Protein AF-U1SHK8-F1 (afdb_monomer_lite)

pLDDT: mean 93.55, std 8.99, range [42.34, 98.25]

Foldseek 3Di:
DALLLLLQLLCVVCVVFQDALLNSQVLSVVLQVQCCVVPVDGPHDADWDQDPSGIGRPVSSVLRVVCPGGGDNHRSDDHDDDPVSNVSSVVSCVVPRPCPDD

Secondary structure (DSSP, 8-state):
--HHHHHHHHHHH-TTS---HHHHHHHHHHHHHHHHHHHSS-S-----EEETTEEE-HHHHHHHGGGTTSPP-S-SSPPP--HHHHHHHHHHHHHHTT----

Structure (mmCIF, N/CA/C/O backbone):
data_AF-U1SHK8-F1
#
_entry.id   AF-U1SHK8-F1
#
loop_
_atom_site.group_PDB
_atom_site.id
_atom_site.type_symbol
_atom_site.label_atom_id
_atom_site.label_alt_id
_atom_site.label_comp_id
_atom_site.label_asym_id
_atom_site.label_entity_id
_atom_site.label_seq_id
_atom_site.pdbx_PDB_ins_code
_atom_site.Cartn_x
_atom_site.Cartn_y
_atom_site.Cartn_z
_atom_site.occupancy
_atom_site.B_is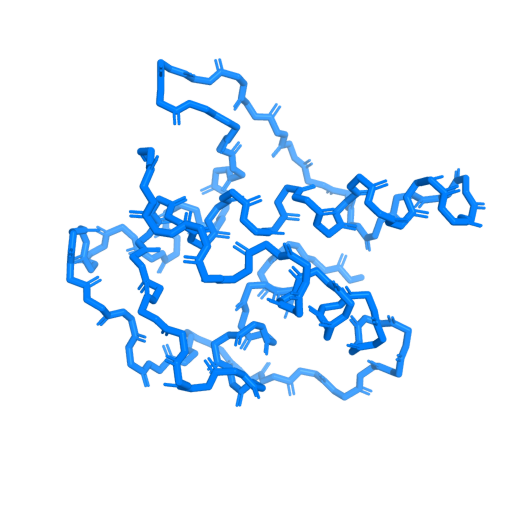o_or_equiv
_atom_site.auth_seq_id
_atom_site.auth_comp_id
_atom_site.auth_asym_id
_atom_site.auth_atom_id
_atom_site.pdbx_PDB_model_num
ATOM 1 N N . MET A 1 1 ? 2.208 1.868 13.210 1.00 90.06 1 MET A N 1
ATOM 2 C CA . MET A 1 1 ? 2.418 1.382 11.835 1.00 90.06 1 MET A CA 1
ATOM 3 C C . MET A 1 1 ? 2.334 2.577 10.908 1.00 90.06 1 MET A C 1
ATOM 5 O O . MET A 1 1 ? 1.442 3.391 11.106 1.00 90.06 1 MET A O 1
ATOM 9 N N . THR A 1 2 ? 3.291 2.734 9.996 1.00 97.00 2 THR A N 1
ATOM 10 C CA . THR A 1 2 ? 3.325 3.836 9.015 1.00 97.00 2 THR A CA 1
ATOM 11 C C . THR A 1 2 ? 2.860 3.351 7.643 1.00 97.00 2 THR A C 1
ATOM 13 O O . THR A 1 2 ? 2.832 2.142 7.401 1.00 97.00 2 THR A O 1
ATOM 16 N N . ALA A 1 3 ? 2.520 4.254 6.719 1.00 97.94 3 ALA A N 1
ATOM 17 C CA . ALA A 1 3 ? 2.176 3.833 5.361 1.00 97.94 3 ALA A CA 1
ATOM 18 C C . ALA A 1 3 ? 3.404 3.269 4.624 1.00 97.94 3 ALA A C 1
ATOM 20 O O . ALA A 1 3 ? 3.275 2.352 3.813 1.00 97.94 3 ALA A O 1
ATOM 21 N N . LEU A 1 4 ? 4.611 3.735 4.969 1.00 98.06 4 LEU A N 1
ATOM 22 C CA . LEU A 1 4 ? 5.863 3.117 4.522 1.00 98.06 4 LEU A CA 1
ATOM 23 C C . LEU A 1 4 ? 6.025 1.668 4.999 1.00 98.06 4 LEU A C 1
ATOM 25 O O . LEU A 1 4 ? 6.462 0.838 4.203 1.00 98.06 4 LEU A O 1
ATOM 29 N N . ASP A 1 5 ? 5.655 1.330 6.240 1.00 98.25 5 ASP A N 1
ATOM 30 C CA . ASP A 1 5 ? 5.688 -0.067 6.701 1.00 98.25 5 ASP A CA 1
ATOM 31 C C . ASP A 1 5 ? 4.822 -0.949 5.781 1.00 98.25 5 ASP A C 1
ATOM 33 O O . ASP A 1 5 ? 5.268 -1.998 5.311 1.00 98.25 5 ASP A O 1
ATOM 37 N N . VAL A 1 6 ? 3.617 -0.476 5.447 1.00 98.25 6 VAL A N 1
ATOM 38 C CA . VAL A 1 6 ? 2.667 -1.167 4.561 1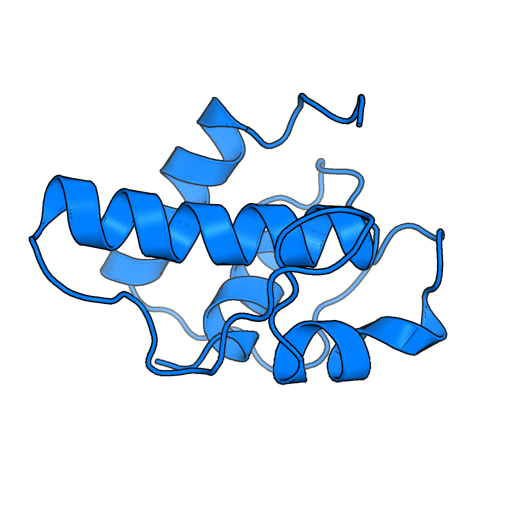.00 98.25 6 VAL A CA 1
ATOM 39 C C . VAL A 1 6 ? 3.221 -1.291 3.138 1.00 98.25 6 VAL A C 1
ATOM 41 O O . VAL A 1 6 ? 3.214 -2.379 2.564 1.00 98.25 6 VAL A O 1
ATOM 44 N N . ALA A 1 7 ? 3.759 -0.205 2.578 1.00 98.19 7 ALA A N 1
ATOM 45 C CA . ALA A 1 7 ? 4.320 -0.177 1.228 1.00 98.19 7 ALA A CA 1
ATOM 46 C C . ALA A 1 7 ? 5.476 -1.176 1.053 1.00 98.19 7 ALA A C 1
ATOM 48 O O . ALA A 1 7 ? 5.501 -1.968 0.111 1.00 98.19 7 ALA A O 1
ATOM 49 N N . ASN A 1 8 ? 6.420 -1.179 1.995 1.00 98.06 8 ASN A N 1
ATOM 50 C CA . ASN A 1 8 ? 7.557 -2.097 1.975 1.00 98.06 8 ASN A CA 1
ATOM 51 C C . ASN A 1 8 ? 7.120 -3.555 2.157 1.00 98.06 8 ASN A C 1
ATOM 53 O O . ASN A 1 8 ? 7.713 -4.459 1.568 1.00 98.06 8 ASN A O 1
ATOM 57 N N . THR A 1 9 ? 6.050 -3.774 2.918 1.00 98.00 9 THR A N 1
ATOM 58 C CA . THR A 1 9 ? 5.455 -5.098 3.108 1.00 98.00 9 THR A CA 1
ATOM 59 C C . THR A 1 9 ? 4.823 -5.624 1.821 1.00 98.00 9 THR A C 1
ATOM 61 O O . THR A 1 9 ? 5.059 -6.782 1.487 1.00 98.00 9 THR A O 1
ATOM 64 N N . PHE A 1 10 ? 4.121 -4.789 1.041 1.00 97.62 10 PHE A N 1
ATOM 65 C CA . PHE A 1 10 ? 3.633 -5.183 -0.289 1.00 97.62 10 PHE A CA 1
ATOM 66 C C . PHE A 1 10 ? 4.769 -5.671 -1.193 1.00 97.62 10 PHE A C 1
ATOM 68 O O . PHE A 1 10 ? 4.679 -6.761 -1.757 1.00 97.62 10 PHE A O 1
ATOM 75 N N . ILE A 1 11 ? 5.849 -4.889 -1.291 1.00 96.88 11 ILE A N 1
ATOM 76 C CA . ILE A 1 11 ? 6.994 -5.204 -2.159 1.00 96.88 11 ILE A CA 1
ATOM 77 C C . ILE A 1 11 ? 7.652 -6.524 -1.743 1.00 96.88 11 ILE A C 1
ATOM 79 O O . ILE A 1 11 ? 7.975 -7.355 -2.587 1.00 96.88 11 ILE A O 1
ATOM 83 N N . ALA A 1 12 ? 7.850 -6.731 -0.440 1.00 96.81 12 ALA A N 1
ATOM 84 C CA . ALA A 1 12 ? 8.548 -7.910 0.056 1.00 96.81 12 ALA A CA 1
ATOM 85 C C . ALA A 1 12 ? 7.706 -9.191 0.007 1.00 96.81 12 ALA A C 1
ATOM 87 O O . ALA A 1 12 ? 8.249 -10.265 -0.245 1.00 96.81 12 ALA A O 1
ATOM 88 N N . ARG A 1 13 ? 6.398 -9.099 0.274 1.00 95.94 13 ARG A N 1
ATOM 89 C CA . ARG A 1 13 ? 5.510 -10.270 0.339 1.00 95.94 13 ARG A CA 1
ATOM 90 C C . ARG A 1 13 ? 4.980 -10.694 -1.022 1.00 95.94 13 ARG A C 1
ATOM 92 O O . ARG A 1 13 ? 4.718 -11.877 -1.221 1.00 95.94 13 ARG A O 1
ATOM 99 N N . HIS A 1 14 ? 4.868 -9.758 -1.961 1.00 95.44 14 HIS A N 1
ATOM 100 C CA . HIS A 1 14 ? 4.296 -10.014 -3.279 1.00 95.44 14 HIS A CA 1
ATOM 101 C C . HIS A 1 14 ? 5.262 -9.630 -4.411 1.00 95.44 14 HIS A C 1
ATOM 103 O O . HIS A 1 14 ? 4.930 -8.785 -5.244 1.00 95.44 14 HIS A O 1
ATOM 109 N N . PRO A 1 15 ? 6.444 -10.274 -4.501 1.00 92.94 15 PRO A N 1
ATOM 110 C CA . PRO A 1 15 ? 7.454 -9.960 -5.517 1.00 92.94 15 PRO A CA 1
ATOM 111 C C . PRO A 1 15 ? 6.999 -10.264 -6.955 1.00 92.94 15 PRO A C 1
ATOM 113 O O . PRO A 1 15 ? 7.640 -9.840 -7.911 1.00 92.94 15 PRO A O 1
ATOM 116 N N . SER A 1 16 ? 5.907 -11.015 -7.125 1.00 90.94 16 SER A N 1
ATOM 117 C CA . SER A 1 16 ? 5.283 -11.282 -8.423 1.00 90.94 16 SER A CA 1
ATOM 118 C C . SER A 1 16 ? 4.409 -10.130 -8.930 1.00 90.94 16 SER A C 1
ATOM 120 O O . SER A 1 16 ? 4.031 -10.137 -10.102 1.00 90.94 16 SER A O 1
ATOM 122 N N . LEU A 1 17 ? 4.075 -9.148 -8.084 1.00 91.94 17 LEU A N 1
ATOM 123 C CA . LEU A 1 17 ? 3.324 -7.971 -8.504 1.00 91.94 17 LEU A CA 1
ATOM 124 C C . LEU A 1 17 ? 4.253 -6.961 -9.176 1.00 91.94 17 LEU A C 1
ATOM 126 O O . LEU A 1 17 ? 5.281 -6.562 -8.632 1.00 91.94 17 LEU A O 1
ATOM 130 N N . PHE A 1 18 ? 3.849 -6.481 -10.349 1.00 91.62 18 PHE A N 1
ATOM 131 C CA . PHE A 1 18 ? 4.535 -5.382 -11.023 1.00 91.62 18 PHE A CA 1
ATOM 132 C C . PHE A 1 18 ? 4.127 -4.046 -10.398 1.00 91.62 18 PHE A C 1
ATOM 134 O O . PHE A 1 18 ? 3.214 -3.359 -10.858 1.00 91.62 18 PHE A O 1
ATOM 141 N N . LEU A 1 19 ? 4.801 -3.695 -9.304 1.00 94.38 19 LEU A N 1
ATOM 142 C CA . LEU A 1 19 ? 4.529 -2.481 -8.545 1.00 94.38 19 LEU A CA 1
ATOM 143 C C . LEU A 1 19 ? 5.335 -1.306 -9.106 1.00 94.38 19 LEU A C 1
ATOM 145 O O . LEU A 1 19 ? 6.548 -1.248 -8.957 1.00 94.38 19 LEU A O 1
ATOM 149 N N . SER A 1 20 ? 4.650 -0.359 -9.741 1.00 94.75 20 SER A N 1
ATOM 150 C CA . SER A 1 20 ? 5.164 0.990 -10.000 1.00 94.75 20 SER A CA 1
ATOM 151 C C . SER A 1 20 ? 4.929 1.877 -8.776 1.00 94.75 20 SER A C 1
ATOM 153 O O . SER A 1 20 ? 4.163 1.509 -7.882 1.00 94.75 20 SER A O 1
ATOM 155 N N . ASN A 1 21 ? 5.494 3.087 -8.750 1.00 95.25 21 ASN A N 1
ATOM 156 C CA . ASN A 1 21 ? 5.200 4.036 -7.673 1.00 95.25 21 ASN A CA 1
ATOM 157 C C . ASN A 1 21 ? 3.687 4.328 -7.556 1.00 95.25 21 ASN A C 1
ATOM 159 O O . ASN A 1 21 ? 3.124 4.356 -6.460 1.00 95.25 21 ASN A O 1
ATOM 163 N N . LEU A 1 22 ? 2.998 4.482 -8.692 1.00 93.56 22 LEU A N 1
ATOM 164 C CA . LEU A 1 22 ? 1.560 4.758 -8.708 1.00 93.56 22 LEU A CA 1
ATOM 165 C C . LEU A 1 22 ? 0.729 3.554 -8.258 1.00 93.56 22 LEU A C 1
ATOM 167 O O . LEU A 1 22 ? -0.173 3.718 -7.436 1.00 93.56 22 LEU A O 1
ATOM 171 N N . SER A 1 23 ? 1.020 2.348 -8.756 1.00 94.25 23 SER A N 1
ATOM 172 C CA . SER A 1 23 ? 0.260 1.160 -8.341 1.00 94.25 23 SER A CA 1
ATOM 173 C C . SER A 1 23 ? 0.505 0.818 -6.870 1.00 94.25 23 SER A C 1
ATOM 175 O O . SER A 1 23 ? -0.444 0.472 -6.169 1.00 94.25 23 SER A O 1
ATOM 177 N N . LEU A 1 24 ? 1.720 1.037 -6.355 1.00 96.38 24 LEU A N 1
ATOM 178 C CA . LEU A 1 24 ? 2.020 0.895 -4.931 1.00 96.38 24 LEU A CA 1
ATOM 179 C C . LEU A 1 24 ? 1.190 1.855 -4.065 1.00 96.38 24 LEU A C 1
ATOM 181 O O . LEU A 1 24 ? 0.572 1.416 -3.098 1.00 96.38 24 LEU A O 1
ATOM 185 N N . ASN A 1 25 ? 1.108 3.141 -4.428 1.00 96.75 25 ASN A N 1
ATOM 186 C CA . ASN A 1 25 ? 0.280 4.118 -3.706 1.00 96.75 25 ASN A CA 1
ATOM 187 C C . ASN A 1 25 ? -1.200 3.704 -3.661 1.00 96.75 25 ASN A C 1
ATOM 189 O O . ASN A 1 25 ? -1.833 3.784 -2.606 1.00 96.75 25 ASN A O 1
ATOM 193 N N . LYS A 1 26 ? -1.735 3.200 -4.781 1.00 95.19 26 LYS A N 1
ATOM 194 C CA . LYS A 1 26 ? -3.112 2.688 -4.854 1.00 95.19 26 LYS A CA 1
ATOM 195 C C . LYS A 1 26 ? -3.329 1.493 -3.916 1.00 95.19 26 LYS A C 1
ATOM 197 O O . LYS A 1 26 ? -4.324 1.468 -3.196 1.00 95.19 26 LYS A O 1
ATOM 202 N N . LEU A 1 27 ? -2.407 0.526 -3.879 1.00 97.12 27 LEU A N 1
ATOM 203 C CA . LEU A 1 27 ? -2.525 -0.634 -2.984 1.00 97.12 27 LEU A CA 1
ATOM 204 C C . LEU A 1 27 ? -2.414 -0.247 -1.505 1.00 97.12 27 LEU A C 1
ATOM 206 O O . LEU A 1 27 ? -3.185 -0.748 -0.688 1.00 97.12 27 LEU A O 1
ATOM 210 N N . VAL A 1 28 ? -1.523 0.685 -1.154 1.00 97.94 28 VAL A N 1
ATOM 211 C CA . VAL A 1 28 ? -1.415 1.198 0.222 1.00 97.94 28 VAL A CA 1
ATOM 212 C C . VAL A 1 28 ? -2.714 1.886 0.651 1.00 97.94 28 VAL A C 1
ATOM 214 O O . VAL A 1 28 ? -3.221 1.615 1.739 1.00 97.94 28 VAL A O 1
ATOM 217 N N . TYR A 1 29 ? -3.319 2.688 -0.230 1.00 97.81 29 TYR A N 1
ATOM 218 C CA . TYR A 1 29 ? -4.651 3.246 0.005 1.00 97.81 29 TYR A CA 1
ATOM 219 C C . TYR A 1 29 ? -5.714 2.154 0.210 1.00 97.81 29 TYR A C 1
ATOM 221 O O . TYR A 1 29 ? -6.499 2.223 1.157 1.00 97.81 29 TYR A O 1
ATOM 229 N N . PHE A 1 30 ? -5.741 1.115 -0.628 1.00 97.62 30 PHE A N 1
ATOM 230 C CA . PHE A 1 30 ? -6.706 0.025 -0.462 1.00 97.62 30 PHE A CA 1
ATOM 231 C C . PHE A 1 30 ? -6.493 -0.779 0.822 1.00 97.62 30 PHE A C 1
ATOM 233 O O . PHE A 1 30 ? -7.472 -1.245 1.400 1.00 97.62 30 PHE A O 1
ATOM 240 N N . ALA A 1 31 ? -5.265 -0.871 1.332 1.00 98.06 31 ALA A N 1
ATOM 241 C CA . ALA A 1 31 ? -4.998 -1.438 2.651 1.00 98.06 31 ALA A CA 1
ATOM 242 C C . ALA A 1 31 ? -5.634 -0.621 3.783 1.00 98.06 31 ALA A C 1
ATOM 244 O O . ALA A 1 31 ? -6.252 -1.200 4.679 1.00 98.06 31 ALA A O 1
ATOM 245 N N . GLN A 1 32 ? -5.588 0.713 3.710 1.00 98.12 32 GLN A N 1
ATOM 246 C CA . GLN A 1 32 ? -6.324 1.574 4.641 1.00 98.12 32 GLN A CA 1
ATOM 247 C C . GLN A 1 32 ? -7.835 1.308 4.569 1.00 98.12 32 GLN A C 1
ATOM 249 O O . GLN A 1 32 ? -8.489 1.149 5.601 1.00 98.12 32 GLN A O 1
ATOM 254 N N . VAL A 1 33 ? -8.385 1.225 3.353 1.00 97.62 33 VAL A N 1
ATOM 255 C CA . VAL A 1 33 ? -9.817 0.973 3.126 1.00 97.62 33 VAL A CA 1
ATOM 256 C C . VAL A 1 33 ? -10.237 -0.393 3.669 1.00 97.62 33 VAL A C 1
ATOM 258 O O . VAL A 1 33 ? -11.241 -0.479 4.373 1.00 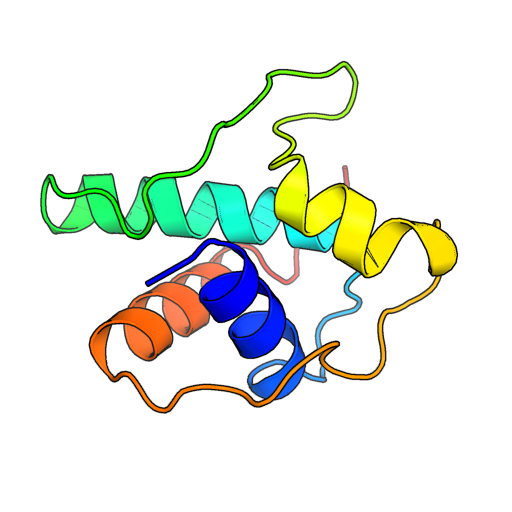97.62 33 VAL A O 1
ATOM 261 N N . GLU A 1 34 ? -9.487 -1.460 3.389 1.00 98.00 34 GLU A N 1
ATOM 262 C CA . GLU A 1 34 ? -9.818 -2.802 3.878 1.00 98.00 34 GLU A CA 1
ATOM 263 C C . GLU A 1 34 ? -9.678 -2.901 5.406 1.00 98.00 34 GLU A C 1
ATOM 265 O O . GLU A 1 34 ? -10.544 -3.501 6.041 1.00 98.00 34 GLU A O 1
ATOM 270 N N . SER A 1 35 ? -8.684 -2.248 6.021 1.00 98.06 35 SER A N 1
ATOM 271 C CA . SER A 1 35 ? -8.574 -2.161 7.488 1.00 98.06 35 SER A CA 1
ATOM 272 C C . SER A 1 35 ? -9.792 -1.478 8.110 1.00 98.06 35 SER A C 1
ATOM 274 O O . SER A 1 35 ? -10.411 -2.023 9.030 1.00 98.06 35 SER A O 1
ATOM 276 N N . LEU A 1 36 ? -10.185 -0.316 7.576 1.00 97.69 36 LEU A N 1
ATOM 277 C CA . LEU A 1 36 ? -11.365 0.419 8.035 1.00 97.69 36 LEU A CA 1
ATOM 278 C C . LEU A 1 36 ? -12.644 -0.399 7.842 1.00 97.69 36 LEU A C 1
ATOM 280 O O . LEU A 1 36 ? -13.481 -0.448 8.739 1.00 97.69 36 LEU A O 1
ATOM 284 N N . ARG A 1 37 ? -12.787 -1.086 6.706 1.00 96.81 37 ARG A N 1
ATOM 285 C CA . ARG A 1 37 ? -13.959 -1.917 6.411 1.00 96.81 37 ARG A CA 1
ATOM 286 C C . ARG A 1 37 ? -14.073 -3.116 7.352 1.00 96.81 37 ARG A C 1
ATOM 288 O O . ARG A 1 37 ? -15.181 -3.469 7.743 1.00 96.81 37 ARG A O 1
ATOM 295 N N . GLN A 1 38 ? -12.955 -3.761 7.681 1.00 95.38 38 GLN A N 1
ATOM 296 C CA . GLN A 1 38 ? -12.947 -4.972 8.506 1.00 95.38 38 GLN A CA 1
ATOM 297 C C . GLN A 1 38 ? -13.049 -4.672 10.003 1.00 95.38 38 GLN A C 1
ATOM 299 O O . GLN A 1 38 ? -13.687 -5.425 10.733 1.00 95.38 38 GLN A O 1
ATOM 304 N N . THR A 1 39 ? -12.420 -3.592 10.468 1.00 95.06 39 THR A N 1
ATOM 305 C CA . THR A 1 39 ? -12.224 -3.352 11.909 1.00 95.06 39 THR A CA 1
ATOM 306 C C . THR A 1 39 ? -12.783 -2.023 12.403 1.00 95.06 39 THR A C 1
ATOM 308 O O . THR A 1 39 ? -12.835 -1.791 13.611 1.00 95.06 39 THR A O 1
ATOM 311 N N . GLY A 1 40 ? -13.163 -1.124 11.493 1.00 96.75 40 GLY A N 1
ATOM 312 C CA . GLY A 1 40 ? -13.499 0.262 11.815 1.00 96.75 40 GLY A CA 1
ATOM 313 C C . GLY A 1 40 ? -12.291 1.119 12.203 1.00 96.75 40 GLY A C 1
ATOM 314 O O . GLY A 1 40 ? -12.482 2.252 12.638 1.00 96.75 40 GLY A O 1
ATOM 315 N N . LYS A 1 41 ? -11.057 0.605 12.080 1.00 96.25 41 LYS A N 1
ATOM 316 C CA . LYS A 1 41 ? -9.831 1.296 12.500 1.00 96.25 41 LYS A CA 1
ATOM 317 C C . LYS A 1 41 ? -8.871 1.528 11.326 1.00 96.25 41 LYS A C 1
ATOM 319 O O . LYS A 1 41 ? -8.744 0.653 10.461 1.00 96.25 41 LYS A O 1
ATOM 324 N N . PRO A 1 42 ? -8.187 2.685 11.286 1.00 97.38 42 PRO A N 1
ATOM 325 C CA . PRO A 1 42 ? -7.160 2.955 10.285 1.00 97.38 42 PRO A CA 1
ATOM 326 C C . PRO A 1 42 ? -5.981 1.983 10.438 1.00 97.38 42 PRO A C 1
ATOM 328 O O . PRO A 1 42 ? -5.635 1.599 11.556 1.00 97.38 42 PRO A O 1
ATOM 331 N N . LEU A 1 43 ? -5.363 1.590 9.320 1.00 97.69 43 LEU A N 1
ATOM 332 C CA . LEU A 1 43 ? -4.150 0.764 9.322 1.00 97.69 43 LEU A CA 1
ATOM 333 C C . LEU A 1 43 ? -2.921 1.611 9.673 1.00 97.69 43 LEU A C 1
ATOM 335 O O . LEU A 1 43 ? -2.031 1.178 10.406 1.00 97.69 43 LEU A O 1
ATOM 339 N N . TYR A 1 44 ? -2.898 2.832 9.150 1.00 97.31 44 TYR A N 1
ATOM 340 C CA . TYR A 1 44 ? -1.886 3.845 9.399 1.00 97.31 44 TYR A CA 1
ATOM 341 C C . TYR A 1 44 ? -2.540 5.230 9.493 1.00 97.31 44 TYR A C 1
ATOM 343 O O . TYR A 1 44 ? -3.682 5.431 9.065 1.00 97.31 44 TYR A O 1
ATOM 351 N N . ASP A 1 45 ? -1.803 6.178 10.063 1.00 96.69 45 ASP A N 1
ATOM 352 C CA . ASP A 1 45 ? -2.227 7.565 10.258 1.00 96.69 45 ASP A CA 1
ATOM 353 C C . ASP A 1 45 ? -1.324 8.495 9.439 1.00 96.69 45 ASP A C 1
ATOM 355 O O . ASP A 1 45 ? -0.383 9.097 9.950 1.00 96.69 45 ASP A O 1
ATOM 359 N N . SER A 1 46 ? -1.568 8.521 8.129 1.00 96.19 46 SER A N 1
ATOM 360 C CA . SER A 1 46 ? -0.848 9.357 7.165 1.00 96.19 46 SER A CA 1
ATOM 361 C C . SER A 1 46 ? -1.853 10.062 6.263 1.00 96.19 46 SER A C 1
ATOM 363 O O . SER A 1 46 ? -2.939 9.544 5.991 1.00 96.19 46 SER A O 1
ATOM 365 N N . GLU A 1 47 ? -1.474 11.236 5.764 1.00 96.06 47 GLU A N 1
ATOM 366 C CA . GLU A 1 47 ? -2.284 11.990 4.812 1.00 96.06 47 GLU A CA 1
ATOM 367 C C . GLU A 1 47 ? -2.513 11.190 3.520 1.00 96.06 47 GLU A C 1
ATOM 369 O O . GLU A 1 47 ? -1.601 10.556 2.982 1.00 96.06 47 GLU A O 1
ATOM 374 N N . ILE A 1 48 ? -3.741 11.252 3.003 1.00 97.56 48 ILE A N 1
ATOM 375 C CA . ILE A 1 48 ? -4.123 10.680 1.713 1.00 97.56 48 ILE A CA 1
ATOM 376 C C . ILE A 1 48 ? -4.685 11.810 0.858 1.00 97.56 48 ILE A C 1
ATOM 378 O O . ILE A 1 48 ? -5.682 12.435 1.217 1.00 97.56 48 ILE A O 1
ATOM 382 N N . GLN A 1 49 ? -4.059 12.053 -0.287 1.00 97.12 49 GLN A N 1
ATOM 383 C CA . GLN A 1 49 ? -4.430 13.116 -1.211 1.00 97.12 49 GLN A CA 1
ATOM 384 C C . GLN A 1 49 ? -5.160 12.546 -2.424 1.00 97.12 49 GLN A C 1
ATOM 386 O O . GLN A 1 49 ? -4.678 11.619 -3.075 1.00 97.12 49 GLN A O 1
ATOM 391 N N . ALA A 1 50 ? -6.309 13.128 -2.762 1.00 94.12 50 ALA A N 1
ATOM 392 C CA . ALA A 1 50 ? -7.016 12.823 -4.000 1.00 94.12 50 ALA A CA 1
ATOM 393 C C . ALA A 1 50 ? -6.380 13.609 -5.158 1.00 94.12 50 ALA A C 1
ATOM 395 O O . ALA A 1 50 ? -6.606 14.809 -5.297 1.00 94.12 50 ALA A O 1
ATOM 396 N N . GLN A 1 51 ? -5.563 12.933 -5.966 1.00 90.31 51 GLN A N 1
ATOM 397 C CA . GLN A 1 51 ? -4.860 13.518 -7.110 1.00 90.31 51 GLN A CA 1
ATOM 398 C C . GLN A 1 51 ? -5.475 13.033 -8.435 1.00 90.31 51 GLN A C 1
ATOM 400 O O . GLN A 1 51 ? -6.295 12.113 -8.459 1.00 90.31 51 GLN A O 1
ATOM 405 N N . GLN A 1 52 ? -5.058 13.625 -9.562 1.00 89.06 52 GLN A N 1
ATOM 406 C CA . GLN A 1 52 ? -5.601 13.332 -10.902 1.00 89.06 52 GLN A CA 1
ATOM 407 C C . GLN A 1 52 ? -5.594 11.834 -11.265 1.00 89.06 52 GLN A C 1
ATOM 409 O O . GLN A 1 52 ? -6.509 11.362 -11.934 1.00 89.06 52 GLN A O 1
ATOM 414 N N . TYR A 1 53 ? -4.577 11.088 -10.825 1.00 84.56 53 TYR A N 1
ATOM 415 C CA . TYR A 1 53 ? -4.391 9.668 -11.155 1.00 84.56 53 TYR A CA 1
ATOM 416 C C . TYR A 1 53 ? -4.835 8.713 -10.036 1.00 84.56 53 TYR A C 1
ATOM 418 O O . TYR A 1 53 ? -4.535 7.515 -10.076 1.00 84.56 53 TYR A O 1
ATOM 426 N N . GLY A 1 54 ? -5.558 9.236 -9.044 1.00 88.50 54 GLY A N 1
ATOM 427 C CA . GLY A 1 54 ? -6.073 8.484 -7.909 1.00 88.50 54 GLY A CA 1
ATOM 428 C C . GLY A 1 54 ? -5.476 8.920 -6.569 1.00 88.50 54 GLY A C 1
ATOM 429 O O . GLY A 1 54 ? -4.837 9.972 -6.473 1.00 88.50 54 GLY A O 1
ATOM 430 N N . PRO A 1 55 ? -5.720 8.130 -5.511 1.00 94.56 55 PRO A N 1
ATOM 431 C CA . PRO A 1 55 ? -5.229 8.433 -4.179 1.00 94.56 55 PRO A CA 1
ATOM 432 C C . PRO A 1 55 ? -3.707 8.304 -4.127 1.00 94.56 55 PRO A C 1
ATOM 434 O O . PRO A 1 55 ? -3.129 7.326 -4.604 1.00 94.56 55 PRO A O 1
ATOM 437 N N . VAL A 1 56 ? -3.070 9.292 -3.513 1.00 96.69 56 VAL A N 1
ATOM 438 C CA . VAL A 1 56 ? -1.631 9.330 -3.274 1.00 96.69 56 VAL A CA 1
ATOM 439 C C . VAL A 1 56 ? -1.398 9.466 -1.781 1.00 96.69 56 VAL A C 1
ATOM 441 O O . VAL A 1 56 ? -2.019 10.300 -1.126 1.00 96.69 56 VAL A O 1
ATOM 444 N N . VAL A 1 57 ? -0.487 8.658 -1.251 1.00 97.75 57 VAL A N 1
ATOM 445 C CA . VAL A 1 57 ? 0.022 8.794 0.112 1.00 97.75 57 VAL A CA 1
ATOM 446 C C . VAL A 1 57 ? 1.393 9.458 -0.017 1.00 97.75 57 VAL A C 1
ATOM 448 O O . VAL A 1 57 ? 2.339 8.778 -0.421 1.00 97.75 57 VAL A O 1
ATOM 451 N N . PRO A 1 58 ? 1.537 10.775 0.247 1.00 97.25 58 PRO A N 1
ATOM 452 C CA . PRO A 1 58 ? 2.735 11.524 -0.141 1.00 97.25 58 PRO A CA 1
ATOM 453 C C . PRO A 1 58 ? 4.042 10.906 0.364 1.00 97.25 58 PRO A C 1
ATOM 455 O O . PRO A 1 58 ? 5.003 10.814 -0.396 1.00 97.25 58 PRO A O 1
ATOM 458 N N . GLU A 1 59 ? 4.065 10.401 1.603 1.00 97.06 59 GLU A N 1
ATOM 459 C CA . GLU A 1 59 ? 5.244 9.719 2.159 1.00 97.06 59 GLU A CA 1
ATOM 460 C C . GLU A 1 59 ? 5.677 8.501 1.326 1.00 97.06 59 GLU A C 1
ATOM 462 O O . GLU A 1 59 ? 6.867 8.319 1.079 1.00 97.06 59 GLU A O 1
ATOM 467 N N . VAL A 1 60 ? 4.725 7.704 0.828 1.00 97.94 60 VAL A N 1
ATOM 468 C CA . VAL A 1 60 ? 5.002 6.536 -0.018 1.00 97.94 60 VAL A CA 1
ATOM 469 C C . VAL A 1 60 ? 5.430 6.992 -1.403 1.00 97.94 60 VAL A C 1
ATOM 471 O O . VAL A 1 60 ? 6.439 6.521 -1.921 1.00 97.94 60 VAL A O 1
ATOM 474 N N . TYR A 1 61 ? 4.702 7.941 -1.995 1.00 97.00 61 TYR A N 1
ATOM 475 C CA . TYR A 1 61 ? 5.034 8.467 -3.314 1.00 97.00 61 TYR A CA 1
ATOM 476 C C . TYR A 1 61 ? 6.461 8.999 -3.382 1.00 97.00 61 TYR A C 1
ATOM 478 O O . TYR A 1 61 ? 7.199 8.618 -4.287 1.00 97.00 61 TYR A O 1
ATOM 486 N N . TYR A 1 62 ? 6.866 9.842 -2.431 1.00 96.88 62 TYR A N 1
ATOM 487 C CA . TYR A 1 62 ? 8.213 10.405 -2.414 1.00 96.88 62 TYR A CA 1
ATOM 488 C C . TYR A 1 62 ? 9.278 9.364 -2.058 1.00 96.88 62 TYR A C 1
ATOM 490 O O . TYR A 1 62 ? 10.371 9.423 -2.612 1.00 96.88 62 TYR A O 1
ATOM 498 N N . ALA A 1 63 ? 8.983 8.363 -1.227 1.00 97.38 63 ALA A N 1
ATOM 499 C CA . ALA A 1 63 ? 9.946 7.294 -0.955 1.00 97.38 63 ALA A CA 1
ATOM 500 C C . ALA A 1 63 ? 10.281 6.446 -2.197 1.00 97.38 63 ALA A C 1
ATOM 502 O O . ALA A 1 63 ? 11.394 5.936 -2.303 1.00 97.38 63 ALA A O 1
ATOM 503 N N . PHE A 1 64 ? 9.352 6.328 -3.153 1.00 96.94 64 PHE A N 1
ATOM 504 C CA . PHE A 1 64 ? 9.528 5.515 -4.360 1.00 96.94 64 PHE A CA 1
ATOM 505 C C . PHE A 1 64 ? 9.520 6.325 -5.675 1.00 96.94 64 PHE A C 1
ATOM 507 O O . PHE A 1 64 ? 9.503 5.737 -6.756 1.00 96.94 64 PHE A O 1
ATOM 514 N N . HIS A 1 65 ? 9.578 7.663 -5.628 1.00 94.62 65 HIS A N 1
ATOM 515 C CA . HIS A 1 65 ? 9.437 8.516 -6.822 1.00 94.62 65 HIS A CA 1
ATOM 516 C C . HIS A 1 65 ? 10.542 8.344 -7.870 1.00 94.62 65 HIS A C 1
ATOM 518 O O . HIS A 1 65 ? 10.263 8.455 -9.065 1.00 94.62 65 HIS A O 1
ATOM 524 N N . GLU A 1 66 ? 11.764 8.017 -7.446 1.00 94.75 66 GLU A N 1
ATOM 525 C CA . GLU A 1 66 ? 12.902 7.782 -8.346 1.00 94.75 66 GLU A CA 1
ATOM 526 C C . GLU A 1 66 ? 12.665 6.599 -9.296 1.00 94.75 66 GLU A C 1
ATOM 528 O O . GLU A 1 66 ? 13.161 6.593 -10.423 1.00 94.75 66 GLU A O 1
ATOM 533 N N . TRP A 1 67 ? 11.831 5.631 -8.897 1.00 92.75 67 TRP A N 1
ATOM 534 C CA . TRP A 1 67 ? 11.439 4.514 -9.758 1.00 92.75 67 TRP A CA 1
ATOM 535 C C . TRP A 1 67 ? 10.542 4.955 -10.917 1.00 92.75 67 TRP A C 1
ATOM 537 O O . TRP A 1 67 ? 10.495 4.285 -11.946 1.00 92.75 67 TRP A O 1
ATOM 547 N N . ARG A 1 68 ? 9.846 6.094 -10.798 1.00 88.62 68 ARG A N 1
ATOM 548 C CA . ARG A 1 68 ? 8.903 6.604 -11.806 1.00 88.62 68 ARG A CA 1
ATOM 549 C C . ARG A 1 68 ? 7.886 5.521 -12.209 1.00 88.62 68 ARG A C 1
ATOM 551 O O . ARG A 1 68 ? 7.078 5.094 -11.386 1.00 88.62 68 ARG A O 1
ATOM 558 N N . ASN A 1 69 ? 7.954 5.069 -13.463 1.00 86.06 69 ASN A N 1
ATOM 559 C CA . ASN A 1 69 ? 7.090 4.039 -14.047 1.00 86.06 69 ASN A CA 1
ATOM 560 C C . ASN A 1 69 ? 7.773 2.660 -14.115 1.00 86.06 69 ASN A C 1
ATOM 562 O O . ASN A 1 69 ? 7.229 1.739 -14.720 1.00 86.06 69 ASN A O 1
ATOM 566 N N . LEU A 1 70 ? 8.976 2.522 -13.553 1.00 92.00 70 LEU A N 1
ATOM 567 C CA . LEU A 1 70 ? 9.684 1.251 -13.460 1.00 92.00 70 LEU A CA 1
ATOM 568 C C . LEU A 1 70 ? 9.094 0.389 -12.341 1.00 92.00 70 LEU A C 1
ATOM 570 O O . LEU A 1 70 ? 8.475 0.890 -11.400 1.00 92.00 70 LEU A O 1
ATOM 574 N N . ILE A 1 71 ? 9.318 -0.918 -12.454 1.00 93.75 71 ILE A N 1
ATOM 575 C CA . ILE A 1 71 ? 8.941 -1.889 -11.428 1.00 93.75 71 ILE A CA 1
ATOM 576 C C . ILE A 1 71 ? 9.887 -1.723 -10.239 1.00 93.75 71 ILE A C 1
ATOM 578 O O . ILE A 1 71 ? 11.104 -1.797 -10.399 1.00 93.75 71 ILE A O 1
ATOM 582 N N . ILE A 1 72 ? 9.320 -1.523 -9.055 1.00 94.50 72 ILE A N 1
ATOM 583 C CA . ILE A 1 72 ? 10.037 -1.482 -7.785 1.00 94.50 72 ILE A CA 1
ATOM 584 C C . ILE A 1 72 ? 10.459 -2.907 -7.440 1.00 94.50 72 ILE A C 1
ATOM 586 O O . ILE A 1 72 ? 9.620 -3.779 -7.223 1.00 94.50 72 ILE A O 1
ATOM 590 N N . THR A 1 73 ? 11.767 -3.150 -7.382 1.00 92.19 73 THR A N 1
ATOM 591 C CA . THR A 1 73 ? 12.311 -4.501 -7.163 1.00 92.19 73 THR A CA 1
ATOM 592 C C . THR A 1 73 ? 12.730 -4.770 -5.722 1.00 92.19 73 THR A C 1
ATOM 594 O O . THR A 1 73 ? 13.064 -5.904 -5.388 1.00 92.19 73 THR A O 1
ATOM 597 N N . SER A 1 74 ? 12.768 -3.746 -4.867 1.00 93.56 74 SER A N 1
ATOM 598 C CA . SER A 1 74 ? 13.245 -3.883 -3.491 1.00 93.56 74 SER A CA 1
ATOM 599 C C . SER A 1 74 ? 12.577 -2.891 -2.535 1.00 93.56 74 SER A C 1
ATOM 601 O O . SER A 1 74 ? 12.349 -1.742 -2.923 1.00 93.56 74 SER A O 1
ATOM 603 N N . PRO A 1 75 ? 12.325 -3.292 -1.276 1.00 95.44 75 PRO A N 1
ATOM 604 C CA . PRO A 1 75 ? 11.924 -2.378 -0.211 1.00 95.44 75 PRO A CA 1
ATOM 605 C C . PRO A 1 75 ? 12.946 -1.247 -0.005 1.00 95.44 75 PRO A C 1
ATOM 607 O O . PRO A 1 75 ? 14.152 -1.462 -0.108 1.00 95.44 75 PRO A O 1
ATOM 610 N N . ALA A 1 76 ? 12.464 -0.054 0.336 1.00 93.88 76 ALA A N 1
ATOM 611 C CA . ALA A 1 76 ? 13.276 1.095 0.733 1.00 93.88 76 ALA A CA 1
ATOM 612 C C . ALA A 1 76 ? 13.767 1.014 2.193 1.00 93.88 76 ALA A C 1
ATOM 614 O O . ALA A 1 76 ? 14.676 1.744 2.582 1.00 93.88 76 ALA A O 1
ATOM 615 N N . MET A 1 77 ? 13.171 0.145 3.018 1.00 94.81 77 MET A N 1
ATOM 616 C CA . MET A 1 77 ? 13.548 -0.037 4.425 1.00 94.81 77 MET A CA 1
ATOM 617 C C . MET A 1 77 ? 13.312 -1.470 4.914 1.00 94.81 77 MET A C 1
ATOM 619 O O . MET A 1 77 ? 12.707 -2.293 4.226 1.00 94.81 77 MET A O 1
ATOM 623 N N . GLN A 1 78 ? 13.785 -1.76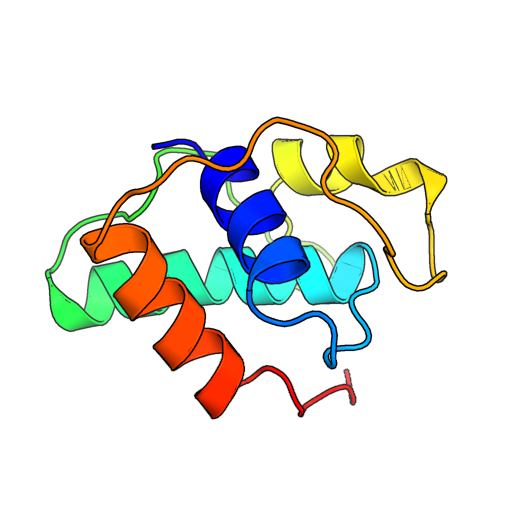2 6.130 1.00 94.19 78 GLN A N 1
ATOM 624 C CA . GLN A 1 78 ? 13.553 -3.046 6.786 1.00 94.19 78 GLN A CA 1
ATOM 625 C C . GLN A 1 78 ? 12.052 -3.292 6.989 1.00 94.19 78 GLN 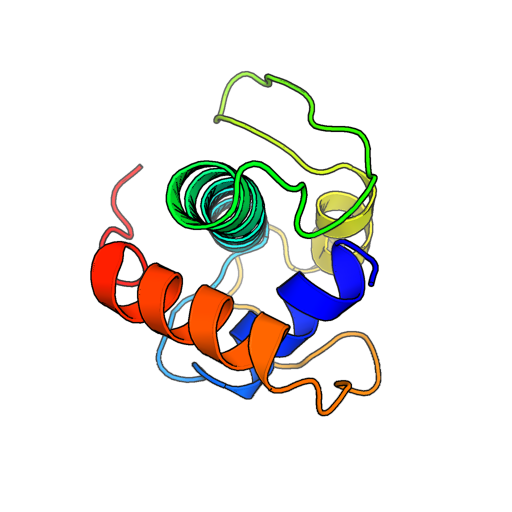A C 1
ATOM 627 O O . GLN A 1 78 ? 11.347 -2.478 7.585 1.00 94.19 78 GLN A O 1
ATOM 632 N N . VAL A 1 79 ? 11.585 -4.447 6.518 1.00 95.25 79 VAL A N 1
ATOM 633 C CA . VAL A 1 79 ? 10.187 -4.872 6.636 1.00 95.25 79 VAL A CA 1
ATOM 634 C C . VAL A 1 79 ? 9.912 -5.342 8.060 1.00 95.25 79 VAL A C 1
ATOM 636 O O . VAL A 1 79 ? 10.649 -6.166 8.609 1.00 95.25 79 VAL A O 1
ATOM 639 N N . LYS A 1 80 ? 8.840 -4.824 8.661 1.00 93.25 80 LYS A N 1
ATOM 640 C CA . LYS A 1 80 ? 8.377 -5.250 9.985 1.00 93.25 80 LYS A CA 1
ATOM 641 C C . LYS A 1 80 ? 7.570 -6.537 9.876 1.00 93.25 80 LYS A C 1
ATOM 643 O O . LYS A 1 80 ? 6.813 -6.724 8.931 1.00 93.25 80 LYS A O 1
ATOM 648 N N . ASN A 1 81 ? 7.695 -7.403 10.877 1.00 91.94 81 ASN A N 1
ATOM 649 C CA . ASN A 1 81 ? 6.863 -8.596 10.984 1.00 91.94 81 ASN A CA 1
ATOM 650 C C . ASN A 1 81 ? 5.653 -8.317 11.887 1.00 91.94 81 ASN A C 1
ATOM 652 O O . ASN A 1 81 ? 5.720 -8.534 13.095 1.00 91.94 81 ASN A O 1
ATOM 656 N N . ASP A 1 82 ? 4.570 -7.810 11.296 1.00 96.50 82 ASP A N 1
ATOM 657 C CA . ASP A 1 82 ? 3.298 -7.554 11.978 1.00 96.50 82 ASP A CA 1
ATOM 658 C C . ASP A 1 82 ? 2.192 -8.404 11.339 1.00 96.50 82 ASP A C 1
ATOM 660 O O . ASP A 1 82 ? 1.921 -8.296 10.142 1.00 96.50 82 ASP A O 1
ATOM 664 N N . SER A 1 83 ? 1.575 -9.297 12.118 1.00 96.38 83 SER A N 1
ATOM 665 C CA . SER A 1 83 ? 0.600 -10.261 11.593 1.00 96.38 83 SER A CA 1
ATOM 666 C C . SER A 1 83 ? -0.668 -9.596 11.065 1.00 96.38 83 SER A C 1
ATOM 668 O O . SER A 1 83 ? -1.203 -10.051 10.057 1.00 96.38 83 SER A O 1
ATOM 670 N N . TYR A 1 84 ? -1.125 -8.518 11.705 1.00 96.31 84 TYR A N 1
ATOM 671 C CA . TYR A 1 84 ? -2.319 -7.792 11.288 1.00 96.31 84 TYR A CA 1
ATOM 672 C C . TYR A 1 84 ? -2.080 -7.066 9.961 1.00 96.31 84 TYR A C 1
ATOM 674 O O . TYR A 1 84 ? -2.868 -7.204 9.025 1.00 96.31 84 TYR A O 1
ATOM 682 N N . MET A 1 85 ? -0.950 -6.365 9.844 1.00 97.44 85 MET A N 1
ATOM 683 C CA . MET A 1 85 ? -0.522 -5.738 8.593 1.00 97.44 85 MET A CA 1
ATOM 684 C C . MET A 1 85 ? -0.438 -6.755 7.460 1.00 97.44 85 MET A C 1
ATOM 686 O O . MET A 1 85 ? -0.985 -6.523 6.385 1.00 97.44 85 MET A O 1
ATOM 690 N N . ASN A 1 86 ? 0.227 -7.883 7.715 1.00 97.44 86 ASN A N 1
ATOM 691 C CA . ASN A 1 86 ? 0.435 -8.924 6.718 1.00 97.44 86 ASN A CA 1
ATOM 692 C C . ASN A 1 86 ? -0.899 -9.473 6.206 1.00 97.44 86 ASN A C 1
ATOM 694 O O . ASN A 1 86 ? -1.072 -9.598 5.001 1.00 97.44 86 ASN A O 1
ATOM 698 N N . GLN A 1 87 ? -1.866 -9.723 7.095 1.00 97.62 87 GLN A N 1
ATOM 699 C CA . GLN A 1 87 ? -3.199 -10.190 6.703 1.00 97.62 87 GLN A CA 1
ATOM 700 C C . GLN A 1 87 ? -3.928 -9.198 5.789 1.00 97.62 87 GLN A C 1
ATOM 702 O O . GLN A 1 87 ? -4.537 -9.608 4.802 1.00 97.62 87 GLN A O 1
ATOM 707 N N . ILE A 1 88 ? -3.872 -7.899 6.098 1.00 97.94 88 ILE A N 1
ATOM 708 C CA . ILE A 1 88 ? -4.510 -6.871 5.267 1.00 97.94 88 ILE A CA 1
ATOM 709 C C . ILE A 1 88 ? -3.789 -6.728 3.922 1.00 97.94 88 ILE A C 1
ATOM 711 O O . ILE A 1 88 ? -4.448 -6.655 2.887 1.00 97.94 88 ILE A O 1
ATOM 715 N N . VAL A 1 89 ? -2.454 -6.710 3.929 1.00 97.69 89 VAL A N 1
ATOM 716 C CA . VAL A 1 89 ? -1.624 -6.631 2.719 1.00 97.69 89 VAL A CA 1
ATOM 717 C C . VAL A 1 89 ? -1.907 -7.805 1.788 1.00 97.69 89 VAL A C 1
ATOM 719 O O . VAL A 1 89 ? -2.210 -7.574 0.619 1.00 97.69 89 VAL A O 1
ATOM 722 N N . ASP A 1 90 ? -1.904 -9.031 2.313 1.00 97.12 90 ASP A N 1
ATOM 723 C CA . ASP A 1 90 ? -2.171 -10.238 1.532 1.00 97.12 90 ASP A CA 1
ATOM 724 C C . ASP A 1 90 ? -3.580 -10.187 0.919 1.00 97.12 90 ASP A C 1
ATOM 726 O O . ASP A 1 90 ? -3.747 -10.361 -0.287 1.00 97.12 90 ASP A O 1
ATOM 730 N N . ALA A 1 91 ? -4.595 -9.832 1.717 1.00 96.56 91 ALA A N 1
ATOM 731 C CA . ALA A 1 91 ? -5.972 -9.724 1.238 1.00 96.56 91 ALA A CA 1
ATOM 732 C C . ALA A 1 91 ? -6.140 -8.670 0.127 1.00 96.56 91 ALA A C 1
ATOM 734 O O . ALA A 1 91 ? -6.915 -8.861 -0.813 1.00 96.56 91 ALA A O 1
ATOM 735 N N . VAL A 1 92 ? -5.430 -7.545 0.225 1.00 97.19 92 VAL A N 1
ATOM 736 C CA . VAL A 1 92 ? -5.451 -6.481 -0.788 1.00 97.19 92 VAL A CA 1
ATOM 737 C C . VAL A 1 92 ? -4.692 -6.898 -2.040 1.00 97.19 92 VAL A C 1
ATOM 739 O O . VAL A 1 92 ? -5.162 -6.627 -3.142 1.00 97.19 92 VAL A O 1
ATOM 742 N N . ALA A 1 93 ? -3.546 -7.560 -1.900 1.00 96.00 93 ALA A N 1
ATOM 743 C CA . ALA A 1 93 ? -2.775 -8.064 -3.027 1.00 96.00 93 ALA A CA 1
ATOM 744 C C . ALA A 1 93 ? -3.565 -9.112 -3.821 1.00 96.00 93 ALA A C 1
ATOM 746 O O . ALA A 1 93 ? -3.656 -9.003 -5.043 1.00 96.00 93 ALA A O 1
ATOM 747 N N . ASP A 1 94 ? -4.216 -10.053 -3.137 1.00 94.81 94 ASP A N 1
ATOM 748 C CA . ASP A 1 94 ? -5.050 -11.077 -3.770 1.00 94.81 94 ASP A CA 1
ATOM 749 C C . ASP A 1 94 ? -6.243 -10.461 -4.508 1.00 94.81 94 ASP A C 1
ATOM 751 O O . ASP A 1 94 ? -6.597 -10.874 -5.614 1.00 94.81 94 ASP A O 1
ATOM 755 N N . LYS A 1 95 ? -6.862 -9.439 -3.906 1.00 94.25 95 LYS A N 1
ATOM 756 C CA . LYS A 1 95 ? -8.059 -8.803 -4.457 1.00 94.25 95 LYS A CA 1
ATOM 757 C C . LYS A 1 95 ? -7.755 -7.788 -5.551 1.00 94.25 95 LYS A C 1
ATOM 759 O O . LYS A 1 95 ? -8.563 -7.655 -6.462 1.00 94.25 95 LYS A O 1
ATOM 764 N N . TYR A 1 96 ? -6.648 -7.052 -5.461 1.00 93.25 96 TYR A N 1
ATOM 765 C CA . TYR A 1 96 ? -6.393 -5.886 -6.312 1.00 93.25 96 TYR A CA 1
ATOM 766 C C . TYR A 1 96 ? -5.063 -5.914 -7.074 1.00 93.25 96 TYR A C 1
ATOM 768 O O . TYR A 1 96 ? -4.903 -5.160 -8.032 1.00 93.25 96 TYR A O 1
ATOM 776 N N . GLY A 1 97 ? -4.119 -6.779 -6.696 1.00 86.50 97 GLY A N 1
ATOM 777 C CA . GLY A 1 97 ? -2.742 -6.759 -7.197 1.00 86.50 97 GLY A CA 1
ATOM 778 C C . GLY A 1 97 ? -2.599 -7.019 -8.699 1.00 86.50 97 GLY A C 1
ATOM 779 O O . GLY A 1 97 ? -1.668 -6.514 -9.317 1.00 86.50 97 GLY A O 1
ATOM 780 N N . PHE A 1 98 ? -3.531 -7.754 -9.313 1.00 80.69 98 PHE A N 1
ATOM 781 C CA . PHE A 1 98 ? -3.486 -8.074 -10.748 1.00 80.69 98 PHE A CA 1
ATOM 782 C C . PHE A 1 98 ? -4.266 -7.098 -11.637 1.00 80.69 98 PHE A C 1
ATOM 784 O O . PHE A 1 98 ? -4.174 -7.182 -12.864 1.00 80.69 98 PHE A O 1
ATOM 791 N N . PHE A 1 99 ? -4.989 -6.132 -11.062 1.00 68.19 99 PHE A N 1
ATOM 792 C CA . PHE A 1 99 ? -5.652 -5.081 -11.835 1.00 68.19 99 PHE A CA 1
ATOM 793 C C . PHE A 1 99 ? -4.653 -3.970 -12.193 1.00 68.19 99 PHE A C 1
ATOM 795 O O . PHE A 1 99 ? -4.790 -2.820 -11.788 1.00 68.19 99 PHE A O 1
ATOM 802 N N . ASN A 1 100 ? -3.643 -4.311 -13.000 1.00 55.56 100 ASN A N 1
ATOM 803 C CA . ASN A 1 100 ? -2.624 -3.383 -13.517 1.00 55.56 100 ASN A CA 1
ATOM 804 C C . ASN A 1 100 ? -3.150 -2.428 -14.612 1.00 55.56 100 ASN A C 1
ATOM 806 O O . ASN A 1 100 ? -2.375 -1.897 -15.402 1.00 55.56 100 ASN A O 1
ATOM 810 N N . SER A 1 101 ? -4.463 -2.227 -14.707 1.00 46.22 101 SER A N 1
ATOM 811 C CA . SER A 1 101 ? -5.121 -1.519 -15.812 1.00 46.22 101 SER A CA 1
ATOM 812 C C . SER A 1 101 ? -5.882 -0.283 -15.328 1.00 46.22 101 SER A C 1
ATOM 814 O O . SER A 1 101 ? -7.092 -0.213 -15.497 1.00 46.22 101 SER A O 1
ATOM 816 N N . PHE A 1 102 ? -5.167 0.690 -14.745 1.00 42.34 102 PHE A N 1
ATOM 817 C CA . PHE A 1 102 ? -5.621 2.085 -14.590 1.00 42.34 102 P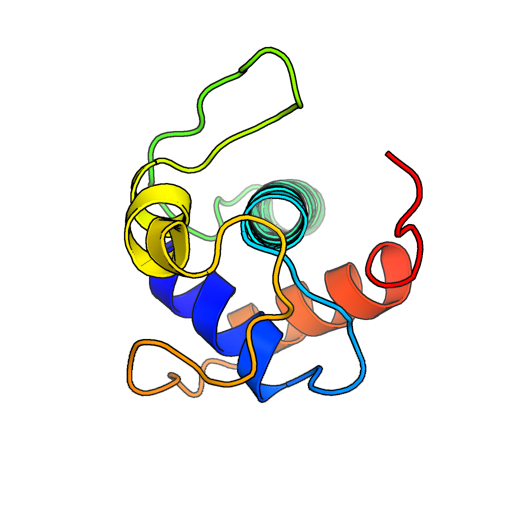HE A CA 1
ATOM 818 C C . PHE A 1 102 ? -4.447 3.064 -14.567 1.00 42.34 102 PHE A C 1
ATOM 820 O O . PHE A 1 102 ? -3.687 3.039 -13.564 1.00 42.34 102 PHE A O 1
#

InterPro domains:
  IPR025272 Antitoxin SocA-like, Panacea domain [PF13274] (24-80)

Organism: NCBI:txid1321816

Sequence (102 aa):
MTALDVANTFIARHPSLFLSNLSLNKLVYFAQVESLRQTGKPLYDSEIQAQQYGPVVPEVYYAFHEWRNLIITSPAMQVKNDSYMNQIVDAVADKYGFFNSF

Radius of gyration: 12.18 Å; chains: 1; bounding box: 28×25×28 Å